Protein AF-A0A2E3UXK6-F1 (afdb_monomer)

Structure (mmCIF, N/CA/C/O backbone):
data_AF-A0A2E3UXK6-F1
#
_entry.id   AF-A0A2E3UXK6-F1
#
loop_
_atom_site.group_PDB
_atom_site.id
_atom_site.type_symbol
_atom_site.label_atom_id
_atom_site.label_alt_id
_atom_site.label_comp_id
_atom_site.label_asym_id
_atom_site.label_entity_id
_atom_site.label_seq_id
_atom_site.pdbx_PDB_ins_code
_atom_site.Cartn_x
_atom_site.Cartn_y
_atom_site.Cartn_z
_atom_site.occupancy
_atom_site.B_iso_or_equiv
_atom_site.auth_seq_id
_atom_site.auth_comp_id
_atom_site.auth_asym_id
_atom_site.auth_atom_id
_atom_site.pdbx_PDB_model_num
ATOM 1 N N . MET A 1 1 ? -4.040 -15.785 3.686 1.00 65.06 1 MET A N 1
ATOM 2 C CA . MET A 1 1 ? -3.737 -14.369 3.948 1.00 65.06 1 MET A CA 1
ATOM 3 C C . MET A 1 1 ? -4.169 -14.122 5.365 1.00 65.06 1 MET A C 1
ATOM 5 O O . MET A 1 1 ? -5.354 -14.267 5.648 1.00 65.06 1 MET A O 1
ATOM 9 N N . ASP A 1 2 ? -3.192 -13.925 6.234 1.00 85.44 2 ASP A N 1
ATOM 10 C CA . ASP A 1 2 ? -3.419 -13.720 7.653 1.00 85.44 2 ASP A CA 1
ATOM 11 C C . ASP A 1 2 ? -3.546 -12.212 7.898 1.00 85.44 2 ASP A C 1
ATOM 13 O O . ASP A 1 2 ? -2.591 -11.453 7.747 1.00 85.44 2 ASP A O 1
ATOM 17 N N . TRP A 1 3 ? -4.777 -11.756 8.128 1.00 84.88 3 TRP A N 1
ATOM 18 C CA . TRP A 1 3 ? -5.064 -10.334 8.317 1.00 84.88 3 TRP A CA 1
ATOM 19 C C . TRP A 1 3 ? -4.578 -9.823 9.672 1.00 84.88 3 TRP A C 1
ATOM 21 O O . TRP A 1 3 ? -4.207 -8.655 9.771 1.00 84.88 3 TRP A O 1
ATOM 31 N N . GLU A 1 4 ? -4.529 -10.696 10.681 1.00 90.56 4 GLU A N 1
ATOM 32 C CA . GLU A 1 4 ? -3.969 -10.344 11.984 1.00 90.56 4 GLU A CA 1
ATOM 33 C C . GLU A 1 4 ? -2.456 -10.171 11.885 1.00 90.56 4 GLU A C 1
ATOM 35 O O . GLU A 1 4 ? -1.923 -9.205 12.422 1.00 90.56 4 GLU A O 1
ATOM 40 N N . GLU A 1 5 ? -1.773 -11.010 11.100 1.00 94.19 5 GLU A N 1
ATOM 41 C CA . GLU A 1 5 ? -0.340 -10.839 10.826 1.00 94.19 5 GLU A CA 1
ATOM 42 C C . GLU A 1 5 ? -0.044 -9.479 10.165 1.00 94.19 5 GLU A C 1
ATOM 44 O O . GLU A 1 5 ? 0.853 -8.756 10.597 1.00 94.19 5 GLU A O 1
ATOM 49 N N . ILE A 1 6 ? -0.826 -9.071 9.156 1.00 92.50 6 ILE A N 1
ATOM 50 C CA . ILE A 1 6 ? -0.653 -7.763 8.493 1.00 92.50 6 ILE A CA 1
ATOM 51 C C . ILE A 1 6 ? -0.831 -6.617 9.492 1.00 92.50 6 ILE A C 1
ATOM 53 O O . ILE A 1 6 ? -0.065 -5.648 9.470 1.00 92.50 6 ILE A O 1
ATOM 57 N N . LYS A 1 7 ? -1.838 -6.710 10.361 1.00 93.44 7 LYS A N 1
ATOM 58 C CA . LYS A 1 7 ? -2.115 -5.707 11.387 1.00 93.44 7 LYS A CA 1
ATOM 59 C C . LYS A 1 7 ? -1.001 -5.654 12.429 1.00 93.44 7 LYS A C 1
ATOM 61 O O . LYS A 1 7 ? -0.508 -4.568 12.725 1.00 93.44 7 LYS A O 1
ATOM 66 N N . GLU A 1 8 ? -0.549 -6.798 12.932 1.00 95.19 8 GLU A N 1
ATOM 67 C CA . GLU A 1 8 ? 0.552 -6.886 13.892 1.00 95.19 8 GLU A CA 1
ATOM 68 C C . GLU A 1 8 ? 1.841 -6.281 13.318 1.00 95.19 8 GLU A C 1
ATOM 70 O O . GLU A 1 8 ? 2.454 -5.410 13.940 1.00 95.19 8 GLU A O 1
ATOM 75 N N . LEU A 1 9 ? 2.214 -6.658 12.093 1.00 95.12 9 LEU A N 1
ATOM 76 C CA . LEU A 1 9 ? 3.376 -6.093 11.402 1.00 95.12 9 LEU A CA 1
ATOM 77 C C . LEU A 1 9 ? 3.225 -4.583 11.163 1.00 95.12 9 LEU A C 1
ATOM 79 O O . LEU A 1 9 ? 4.189 -3.833 11.306 1.00 95.12 9 LEU A O 1
ATOM 83 N N . SER A 1 10 ? 2.014 -4.119 10.848 1.00 94.25 10 SER A N 1
ATOM 84 C CA . SER A 1 10 ? 1.708 -2.697 10.652 1.00 94.25 10 SER A CA 1
ATOM 85 C C . SER A 1 10 ? 1.892 -1.868 11.923 1.00 94.25 10 SER A C 1
ATOM 87 O O . SER A 1 10 ? 2.400 -0.746 11.855 1.00 94.25 10 SER A O 1
ATOM 89 N N . LEU A 1 11 ? 1.491 -2.411 13.075 1.00 93.75 11 LEU A N 1
ATOM 90 C CA . LEU A 1 11 ? 1.631 -1.761 14.381 1.00 93.75 11 LEU A CA 1
ATOM 91 C C . LEU A 1 11 ? 3.078 -1.789 14.892 1.00 93.75 11 LEU A C 1
ATOM 93 O O . LEU A 1 11 ? 3.499 -0.857 15.575 1.00 93.75 11 LEU A O 1
ATOM 97 N N . ASN A 1 12 ? 3.842 -2.820 14.525 1.00 95.12 12 ASN A N 1
ATOM 98 C CA . ASN A 1 12 ? 5.251 -2.975 14.891 1.00 95.12 12 ASN A CA 1
ATOM 99 C C . ASN A 1 12 ? 6.227 -2.259 13.937 1.00 95.12 12 ASN A C 1
ATOM 101 O O . ASN A 1 12 ? 7.429 -2.232 14.199 1.00 95.12 12 ASN A O 1
ATOM 105 N N . GLU A 1 13 ? 5.743 -1.681 12.834 1.00 93.38 13 GLU A N 1
ATOM 106 C CA . GLU A 1 13 ? 6.574 -0.963 11.865 1.00 93.38 13 GLU A CA 1
ATOM 107 C C . GLU A 1 13 ? 7.169 0.320 12.488 1.00 93.38 13 GLU A C 1
ATOM 109 O O . GLU A 1 13 ? 6.412 1.242 12.820 1.00 93.38 13 GLU A O 1
ATOM 114 N N . PRO A 1 14 ? 8.510 0.435 12.596 1.00 93.62 14 PRO A N 1
ATOM 115 C CA . PRO A 1 14 ? 9.165 1.583 13.225 1.00 93.62 14 PRO A CA 1
ATOM 116 C C . PRO A 1 14 ? 9.041 2.893 12.435 1.00 93.62 14 PRO A C 1
ATOM 118 O O . PRO A 1 14 ? 9.217 3.961 13.022 1.00 93.62 14 PRO A O 1
ATOM 121 N N . LYS 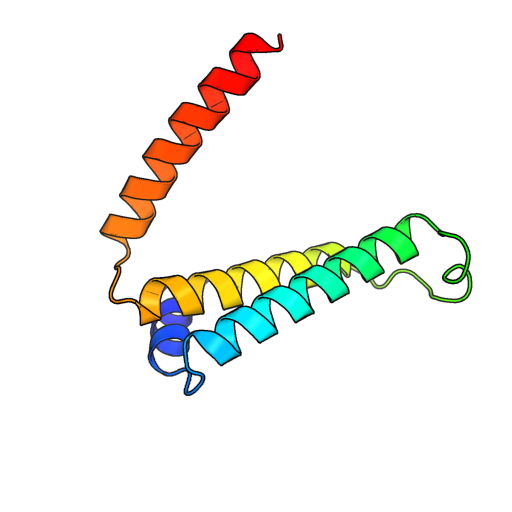A 1 15 ? 8.757 2.843 11.125 1.00 94.06 15 LYS A N 1
ATOM 122 C CA . LYS A 1 15 ? 8.624 4.047 10.287 1.00 94.06 15 LYS A CA 1
ATOM 123 C C . LYS A 1 15 ? 7.497 4.961 10.773 1.00 94.06 15 LYS A C 1
ATOM 125 O O . LYS A 1 15 ? 6.359 4.531 10.990 1.00 94.06 15 LYS A O 1
ATOM 130 N N . GLY A 1 16 ? 7.779 6.257 10.849 1.00 96.19 16 GLY A N 1
ATOM 131 C CA . GLY A 1 16 ? 6.773 7.292 11.065 1.00 96.19 16 GLY A CA 1
ATOM 132 C C . GLY A 1 16 ? 5.866 7.495 9.846 1.00 96.19 16 GLY A C 1
ATOM 133 O O . GLY A 1 16 ? 6.116 6.981 8.756 1.00 96.19 16 GLY A O 1
ATOM 134 N N . LEU A 1 17 ? 4.809 8.299 10.004 1.00 96.69 17 LEU A N 1
ATOM 135 C CA . LEU A 1 17 ? 3.853 8.582 8.923 1.00 96.69 17 LEU A CA 1
ATOM 136 C C . LEU A 1 17 ? 4.524 9.177 7.671 1.00 96.69 17 LEU A C 1
ATOM 138 O O . LEU A 1 17 ? 4.178 8.804 6.553 1.00 96.69 17 LEU A O 1
ATOM 142 N N . LEU A 1 18 ? 5.495 10.082 7.851 1.00 97.69 18 LEU A N 1
ATOM 143 C CA . LEU A 1 18 ? 6.227 10.694 6.737 1.00 97.69 18 LEU A CA 1
ATOM 144 C C . LEU A 1 18 ? 7.023 9.653 5.942 1.00 97.69 18 LEU A C 1
ATOM 146 O O . LEU A 1 18 ? 6.949 9.626 4.718 1.00 97.69 18 LEU A O 1
ATOM 150 N N . GLU A 1 19 ? 7.740 8.769 6.634 1.00 98.06 19 GLU A N 1
ATOM 151 C CA . GLU A 1 19 ? 8.526 7.701 6.012 1.00 98.06 19 GLU A CA 1
ATOM 152 C C . GLU A 1 19 ? 7.622 6.685 5.307 1.00 98.06 19 GLU A C 1
ATOM 154 O O . GLU A 1 19 ? 7.909 6.286 4.182 1.00 98.06 19 GLU A O 1
ATOM 159 N N . LYS A 1 20 ? 6.484 6.328 5.916 1.00 98.00 20 LYS A N 1
ATOM 160 C CA . LYS A 1 20 ? 5.470 5.464 5.294 1.00 98.00 20 LYS A CA 1
ATOM 161 C C . LYS A 1 20 ? 4.874 6.092 4.032 1.00 98.00 20 LYS A C 1
ATOM 163 O O . LYS A 1 20 ? 4.690 5.392 3.042 1.00 98.00 20 LYS A O 1
ATOM 168 N N . MET A 1 21 ? 4.624 7.404 4.023 1.00 98.06 21 MET A N 1
ATOM 169 C CA . MET A 1 21 ? 4.168 8.098 2.812 1.00 98.06 21 MET A CA 1
ATOM 170 C C . MET A 1 21 ? 5.224 8.123 1.707 1.00 98.06 21 MET A C 1
ATOM 172 O O . MET A 1 21 ? 4.877 7.956 0.539 1.00 98.06 21 MET A O 1
ATOM 176 N N . LEU A 1 22 ? 6.500 8.313 2.050 1.00 98.31 22 LEU A N 1
ATOM 177 C CA . LEU A 1 22 ? 7.582 8.233 1.067 1.00 98.31 22 LEU A CA 1
ATOM 178 C C . LEU A 1 22 ? 7.716 6.817 0.503 1.00 98.31 22 LEU A C 1
ATOM 180 O O . LEU A 1 22 ? 7.837 6.668 -0.710 1.00 98.31 22 LEU A O 1
ATOM 184 N N . LYS A 1 23 ? 7.592 5.790 1.351 1.00 97.94 23 LYS A N 1
ATOM 185 C CA . LYS A 1 23 ? 7.577 4.395 0.902 1.00 97.94 23 LYS A CA 1
ATOM 186 C C . LYS A 1 23 ? 6.384 4.113 -0.011 1.00 97.94 23 LYS A C 1
ATOM 188 O O . LYS A 1 23 ? 6.556 3.527 -1.066 1.00 97.94 23 LYS A O 1
ATOM 193 N N . LEU A 1 24 ? 5.195 4.630 0.302 1.00 98.44 24 LEU A N 1
ATOM 194 C CA . LEU A 1 24 ? 4.032 4.502 -0.584 1.00 98.44 24 LEU A CA 1
ATOM 195 C C . LEU A 1 24 ? 4.287 5.127 -1.966 1.00 98.44 24 LEU A C 1
ATOM 197 O O . LEU A 1 24 ? 3.856 4.588 -2.985 1.00 98.44 24 LEU A O 1
ATOM 201 N N . GLN A 1 25 ? 4.985 6.266 -2.010 1.00 98.56 25 GLN A N 1
ATOM 202 C CA . GLN A 1 25 ? 5.346 6.930 -3.262 1.00 98.56 25 GLN A CA 1
ATOM 203 C C . GLN A 1 25 ? 6.386 6.134 -4.066 1.00 98.56 25 GLN A C 1
ATOM 205 O O . GLN A 1 25 ? 6.325 6.148 -5.297 1.00 98.56 25 GLN A O 1
ATOM 210 N N . GLU A 1 26 ? 7.311 5.460 -3.383 1.00 98.50 26 GLU A N 1
ATOM 211 C CA . GLU A 1 26 ? 8.266 4.514 -3.968 1.00 98.50 26 GLU A CA 1
ATOM 212 C C . GLU A 1 26 ? 7.523 3.354 -4.644 1.00 98.50 26 GLU A C 1
ATOM 214 O O . GLU A 1 26 ? 7.657 3.211 -5.858 1.00 98.50 26 GLU A O 1
ATOM 219 N N . GLU A 1 27 ? 6.623 2.656 -3.935 1.00 98.44 27 GLU A N 1
ATOM 220 C CA . GLU A 1 27 ? 5.855 1.528 -4.506 1.00 98.44 27 GLU A CA 1
ATOM 221 C C . GLU A 1 27 ? 4.978 1.953 -5.696 1.00 98.44 27 GLU A C 1
ATOM 223 O O . GLU A 1 27 ? 4.837 1.247 -6.695 1.00 98.44 27 GLU A O 1
ATOM 228 N N . CYS A 1 28 ? 4.400 3.160 -5.645 1.00 98.50 28 CYS A N 1
ATOM 229 C CA . CYS A 1 28 ? 3.676 3.722 -6.790 1.00 98.50 28 CYS A CA 1
ATOM 230 C C . CYS A 1 28 ? 4.582 3.898 -8.022 1.00 98.50 28 C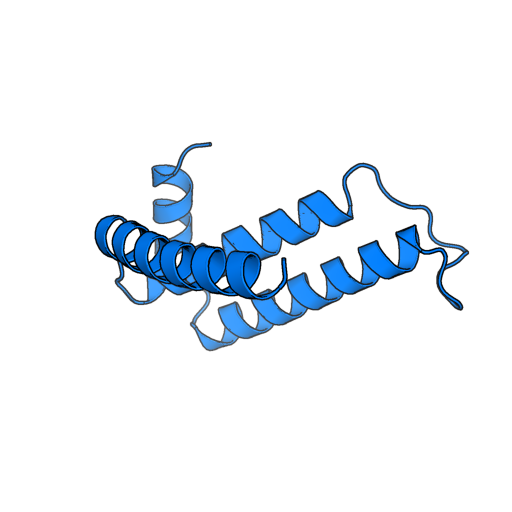YS A C 1
ATOM 232 O O . CYS A 1 28 ? 4.127 3.734 -9.158 1.00 98.50 28 CYS A O 1
ATOM 234 N N . GLY A 1 29 ? 5.845 4.275 -7.808 1.00 98.12 29 GLY A N 1
ATOM 235 C CA . GLY A 1 29 ? 6.850 4.411 -8.858 1.00 98.12 29 GLY A CA 1
ATOM 236 C C . GLY A 1 29 ? 7.287 3.063 -9.429 1.00 98.12 29 GLY A C 1
ATOM 237 O O . GLY A 1 29 ? 7.407 2.937 -10.650 1.00 98.12 29 GLY A O 1
ATOM 238 N N . GLU A 1 30 ? 7.460 2.055 -8.575 1.00 97.06 30 GLU A N 1
ATOM 239 C CA . GLU A 1 30 ? 7.791 0.684 -8.984 1.00 97.06 30 GLU A CA 1
ATOM 240 C C . GLU A 1 30 ? 6.649 0.065 -9.800 1.00 97.06 30 GLU A C 1
ATOM 242 O O . GLU A 1 30 ? 6.872 -0.390 -10.928 1.00 97.06 30 GLU A O 1
ATOM 247 N N . LEU A 1 31 ? 5.397 0.218 -9.349 1.00 97.94 31 LEU A N 1
ATOM 248 C CA . LEU A 1 31 ? 4.217 -0.168 -10.127 1.00 97.94 31 LEU A CA 1
ATOM 249 C C . LEU A 1 31 ? 4.176 0.529 -11.494 1.00 97.94 31 LEU A C 1
ATOM 251 O O . LEU A 1 31 ? 3.903 -0.104 -12.519 1.00 97.94 31 LEU A O 1
ATOM 255 N N . ALA A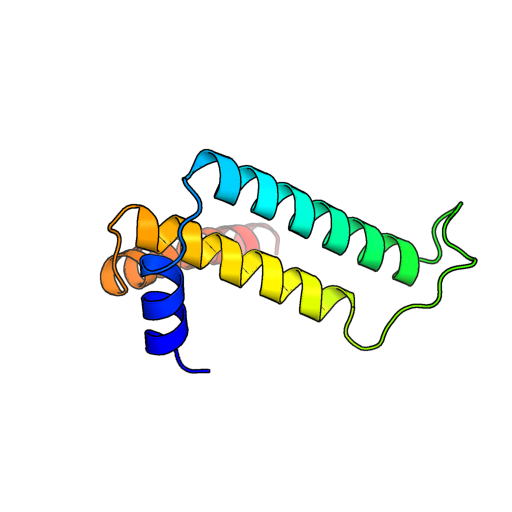 1 32 ? 4.449 1.837 -11.537 1.00 97.06 32 ALA A N 1
ATOM 256 C CA . ALA A 1 32 ? 4.482 2.576 -12.794 1.00 97.06 32 ALA A CA 1
ATOM 257 C C . ALA A 1 32 ? 5.569 2.034 -13.735 1.00 97.06 32 ALA A C 1
ATOM 259 O O . ALA A 1 32 ? 5.321 1.874 -14.933 1.00 97.06 32 ALA A O 1
ATOM 260 N N . GLN A 1 33 ? 6.748 1.703 -13.205 1.00 95.31 33 GLN A N 1
ATOM 261 C CA . GLN A 1 33 ? 7.821 1.094 -13.981 1.00 95.31 33 GLN A CA 1
ATOM 262 C C . GLN A 1 33 ? 7.394 -0.262 -14.558 1.00 95.31 33 GLN A C 1
ATOM 264 O O . GLN A 1 33 ? 7.568 -0.479 -15.758 1.00 95.31 33 GLN A O 1
ATOM 269 N N . GLU A 1 34 ? 6.798 -1.146 -13.758 1.00 96.00 34 GLU A N 1
ATOM 270 C CA . GLU A 1 34 ? 6.350 -2.468 -14.215 1.00 96.00 34 GLU A CA 1
ATOM 271 C C . GLU A 1 34 ? 5.271 -2.382 -15.304 1.00 96.00 34 GLU A C 1
ATOM 273 O O . GLU A 1 34 ? 5.281 -3.147 -16.275 1.00 96.00 34 GLU A O 1
ATOM 278 N N . VAL A 1 35 ? 4.368 -1.402 -15.214 1.00 95.69 35 VAL A N 1
ATOM 279 C CA . VAL A 1 35 ? 3.398 -1.111 -16.283 1.00 95.69 35 VAL A CA 1
ATOM 280 C C . VAL A 1 35 ? 4.105 -0.652 -17.563 1.00 95.69 35 VAL A C 1
ATOM 282 O O . VAL A 1 35 ? 3.754 -1.100 -18.657 1.00 95.69 35 VAL A O 1
ATOM 285 N N . LEU A 1 36 ? 5.111 0.222 -17.459 1.00 95.19 36 LEU A N 1
ATOM 286 C CA . LEU A 1 36 ? 5.862 0.704 -18.622 1.00 95.19 36 LEU A CA 1
ATOM 287 C C . LEU A 1 36 ? 6.699 -0.401 -19.282 1.00 95.19 36 LEU A C 1
ATOM 289 O O . LEU A 1 36 ? 6.764 -0.451 -20.513 1.00 95.19 36 LEU A O 1
ATOM 293 N N . ILE A 1 37 ? 7.301 -1.291 -18.489 1.00 93.31 37 ILE A N 1
ATOM 294 C CA . ILE A 1 37 ? 8.031 -2.468 -18.980 1.00 93.31 37 ILE A CA 1
ATOM 295 C C . ILE A 1 37 ? 7.073 -3.386 -19.747 1.00 93.31 37 ILE A C 1
ATOM 297 O O . ILE A 1 37 ? 7.351 -3.742 -20.893 1.00 93.31 37 ILE A O 1
ATOM 301 N N . ASN A 1 38 ? 5.908 -3.706 -19.171 1.00 91.56 38 ASN A N 1
ATOM 302 C CA . ASN A 1 38 ? 4.907 -4.553 -19.831 1.00 91.56 38 ASN A CA 1
ATOM 303 C C . ASN A 1 38 ? 4.378 -3.948 -21.140 1.00 91.56 38 ASN A C 1
ATOM 305 O O . ASN A 1 38 ? 4.141 -4.675 -22.105 1.00 91.56 38 ASN A O 1
ATOM 309 N N . ASN A 1 39 ? 4.259 -2.621 -21.213 1.00 91.56 39 ASN A N 1
ATOM 310 C CA . ASN A 1 39 ? 3.850 -1.913 -22.427 1.00 91.56 39 ASN A CA 1
ATOM 311 C C . ASN A 1 39 ? 4.983 -1.711 -23.449 1.00 91.56 39 ASN A C 1
ATOM 313 O O . ASN A 1 39 ? 4.746 -1.114 -24.500 1.00 91.56 39 ASN A O 1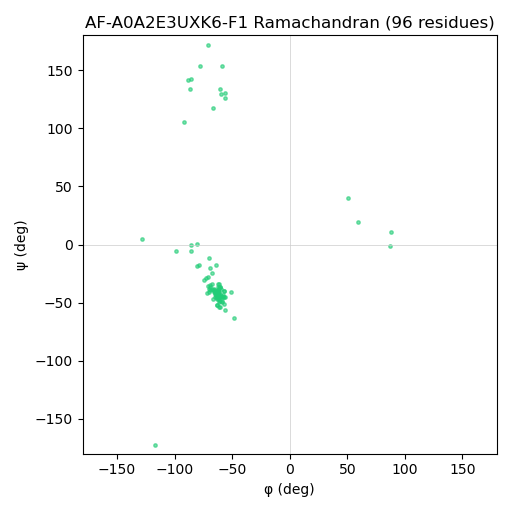
ATOM 317 N N . LYS A 1 40 ? 6.204 -2.193 -23.171 1.00 89.06 40 LYS A N 1
ATOM 318 C CA . LYS A 1 40 ? 7.401 -1.983 -24.007 1.00 89.06 40 LYS A CA 1
ATOM 319 C C . LYS A 1 40 ? 7.622 -0.506 -24.353 1.00 89.06 40 LYS A C 1
ATOM 321 O O . LYS A 1 40 ? 7.983 -0.164 -25.483 1.00 89.06 40 LYS A O 1
ATOM 326 N N . SER A 1 41 ? 7.383 0.373 -23.382 1.00 91.50 41 SER A N 1
ATOM 327 C CA . SER A 1 41 ? 7.521 1.818 -23.550 1.00 91.50 41 SER A CA 1
ATOM 328 C C . SER A 1 41 ? 8.941 2.219 -23.964 1.00 91.50 41 SER A C 1
ATOM 330 O O . SER A 1 41 ? 9.926 1.538 -23.659 1.00 91.50 41 SER A O 1
ATOM 332 N N . SER A 1 42 ? 9.052 3.358 -24.653 1.00 90.75 42 SER A N 1
ATOM 333 C CA . SER A 1 42 ? 10.340 3.899 -25.093 1.00 90.75 42 SER A CA 1
ATOM 334 C C . SER A 1 42 ? 11.304 4.097 -23.921 1.00 90.75 42 SER A C 1
ATOM 336 O O . SER A 1 42 ? 10.939 4.707 -22.921 1.00 90.75 42 SER A O 1
ATOM 338 N N . GLY A 1 43 ? 12.536 3.607 -24.057 1.00 88.38 43 GLY A N 1
ATOM 339 C CA . GLY A 1 43 ? 13.565 3.673 -23.020 1.00 88.38 43 GLY A CA 1
ATOM 340 C C . GLY A 1 43 ? 13.533 2.511 -22.027 1.00 88.38 43 GLY A C 1
ATOM 341 O O . GLY A 1 43 ? 14.388 2.464 -21.154 1.00 88.38 43 GLY A O 1
ATOM 342 N N . LEU A 1 44 ? 12.593 1.568 -22.154 1.00 85.62 44 LEU A N 1
ATOM 343 C CA . LEU A 1 44 ? 12.476 0.398 -21.274 1.00 85.62 44 LEU A CA 1
ATOM 344 C C . LEU A 1 44 ? 12.393 -0.928 -22.040 1.00 85.62 44 LEU A C 1
ATOM 346 O O . LEU A 1 44 ? 12.273 -1.979 -21.421 1.00 85.62 44 LEU A O 1
ATOM 350 N N . GLN A 1 45 ? 12.533 -0.913 -23.370 1.00 85.25 45 GLN A N 1
ATOM 351 C CA . GLN A 1 45 ? 12.427 -2.114 -24.212 1.00 85.25 45 GLN A CA 1
ATOM 352 C C . GLN A 1 45 ? 13.516 -3.162 -23.939 1.00 85.25 45 GLN A C 1
ATOM 354 O O . GLN A 1 45 ? 13.375 -4.311 -24.348 1.00 85.25 45 GLN A O 1
ATOM 359 N N . TYR A 1 46 ? 14.609 -2.763 -23.284 1.00 85.31 46 TYR A N 1
ATOM 360 C CA . TYR A 1 46 ? 15.690 -3.661 -22.881 1.00 85.31 46 TYR A CA 1
ATOM 361 C C . TYR A 1 46 ? 15.373 -4.438 -21.594 1.00 85.31 46 TYR A C 1
ATOM 363 O O . TYR A 1 46 ? 16.043 -5.429 -21.304 1.00 85.31 46 TYR A O 1
ATOM 371 N N . LYS A 1 47 ? 14.393 -3.983 -20.800 1.00 85.44 47 LYS A N 1
ATOM 372 C CA . LYS A 1 47 ? 13.944 -4.679 -19.595 1.00 85.44 47 LYS A CA 1
ATOM 373 C C . LYS A 1 47 ? 12.883 -5.704 -19.983 1.00 85.44 47 LYS A C 1
ATOM 375 O O . LYS A 1 47 ? 11.954 -5.400 -20.728 1.00 85.44 47 LYS A O 1
ATOM 380 N N . ASN A 1 48 ? 13.012 -6.914 -19.452 1.00 86.06 48 ASN A N 1
ATOM 381 C CA . ASN A 1 48 ? 12.000 -7.950 -19.615 1.00 86.06 48 ASN A CA 1
ATOM 382 C C . ASN A 1 48 ? 10.959 -7.831 -18.506 1.00 86.06 48 ASN A C 1
ATOM 384 O O . ASN A 1 48 ? 11.315 -7.575 -17.357 1.00 86.06 48 ASN A O 1
ATOM 388 N N . ALA A 1 49 ? 9.691 -8.054 -18.853 1.00 83.56 49 ALA A N 1
ATOM 389 C CA . ALA A 1 49 ? 8.636 -8.178 -17.861 1.00 83.56 49 ALA A CA 1
ATOM 390 C C . ALA A 1 49 ? 8.952 -9.348 -16.923 1.00 83.56 49 ALA A C 1
ATOM 392 O O . ALA A 1 49 ? 9.254 -10.456 -17.377 1.00 83.56 49 ALA A O 1
ATOM 393 N N . VAL A 1 50 ? 8.888 -9.087 -15.621 1.00 84.25 50 VAL A N 1
ATOM 394 C CA . VAL A 1 50 ? 9.042 -10.119 -14.598 1.00 84.25 50 VAL A CA 1
ATOM 395 C C . VAL A 1 50 ? 7.685 -10.773 -14.364 1.00 84.25 50 VAL A C 1
ATOM 397 O O . VAL A 1 50 ? 6.642 -10.114 -14.379 1.00 84.25 50 VAL A O 1
ATOM 400 N N . GLU A 1 51 ? 7.686 -12.085 -14.136 1.00 84.94 51 GLU A N 1
ATOM 401 C CA . GLU A 1 51 ? 6.471 -12.802 -13.767 1.00 84.94 51 GLU A CA 1
ATOM 402 C C . GLU A 1 51 ? 5.847 -12.170 -12.513 1.00 84.94 51 GLU A C 1
ATOM 404 O O . GLU A 1 51 ? 6.504 -11.979 -11.482 1.00 84.94 51 GLU A O 1
ATOM 409 N N . HIS A 1 52 ? 4.567 -11.819 -12.631 1.00 87.19 52 HIS A N 1
ATOM 410 C CA . HIS A 1 52 ? 3.793 -11.135 -11.599 1.00 87.19 52 HIS A CA 1
ATOM 411 C C . HIS A 1 52 ? 4.330 -9.762 -11.155 1.00 87.19 52 HIS A C 1
ATOM 413 O O . HIS A 1 52 ? 3.895 -9.302 -10.107 1.00 87.19 52 HIS A O 1
ATOM 419 N N . GLY A 1 53 ? 5.187 -9.080 -11.932 1.00 91.50 53 GLY A N 1
ATOM 420 C CA . GLY A 1 53 ? 5.748 -7.763 -11.573 1.00 91.50 53 GLY A CA 1
ATOM 421 C C . GLY A 1 53 ? 4.682 -6.764 -11.111 1.00 91.50 53 GLY A C 1
ATOM 422 O O . GLY A 1 53 ? 4.602 -6.455 -9.932 1.00 91.50 53 GLY A O 1
ATOM 423 N N . ILE A 1 54 ? 3.741 -6.400 -11.991 1.00 95.88 54 ILE A N 1
ATOM 424 C CA . ILE A 1 54 ? 2.608 -5.508 -11.654 1.00 95.88 54 ILE A CA 1
ATOM 425 C C . ILE A 1 54 ? 1.842 -5.968 -10.402 1.00 95.88 54 ILE A C 1
ATOM 427 O O . ILE A 1 54 ? 1.412 -5.149 -9.596 1.00 95.88 54 ILE A O 1
ATOM 431 N N . ALA A 1 55 ? 1.617 -7.277 -10.253 1.00 96.38 55 ALA A N 1
ATOM 432 C CA . ALA A 1 55 ? 0.836 -7.799 -9.138 1.00 96.38 55 ALA A CA 1
ATOM 433 C C . ALA A 1 55 ? 1.581 -7.677 -7.801 1.00 96.38 55 ALA A C 1
ATOM 435 O O . ALA A 1 55 ? 0.931 -7.404 -6.797 1.00 96.38 55 ALA A O 1
ATOM 436 N N . LYS A 1 56 ? 2.908 -7.851 -7.796 1.00 96.56 56 LYS A N 1
ATOM 437 C CA . LYS A 1 56 ? 3.760 -7.656 -6.616 1.00 96.56 56 LYS A CA 1
ATOM 438 C C . LYS A 1 56 ? 3.715 -6.204 -6.160 1.00 96.56 56 LYS A C 1
ATOM 440 O O . LYS A 1 56 ? 3.266 -5.963 -5.049 1.00 96.56 56 LYS A O 1
ATOM 445 N N . GLU A 1 57 ? 3.953 -5.267 -7.075 1.00 98.06 57 GLU A N 1
ATOM 446 C CA . GLU A 1 57 ? 3.933 -3.837 -6.738 1.00 98.06 57 GLU A CA 1
ATOM 447 C C . GLU A 1 57 ? 2.551 -3.372 -6.238 1.00 98.06 57 GLU A C 1
ATOM 449 O O . GLU A 1 57 ? 2.426 -2.543 -5.338 1.00 98.06 57 GLU A O 1
ATOM 454 N N . CYS A 1 58 ? 1.461 -3.946 -6.767 1.00 98.12 58 CYS A N 1
ATOM 455 C CA . CYS A 1 58 ? 0.122 -3.717 -6.216 1.00 98.12 58 CYS A CA 1
ATOM 456 C C . CYS A 1 58 ? -0.016 -4.213 -4.766 1.00 98.12 58 CYS A C 1
ATOM 458 O O . CYS A 1 58 ? -0.703 -3.573 -3.969 1.00 98.12 58 CYS A O 1
ATOM 460 N N . VAL A 1 59 ? 0.572 -5.364 -4.429 1.00 96.81 59 VAL A N 1
ATOM 461 C CA . VAL A 1 59 ? 0.557 -5.910 -3.064 1.00 96.81 59 VAL A CA 1
ATOM 462 C C . VAL A 1 59 ? 1.417 -5.057 -2.134 1.00 96.81 59 VAL A C 1
ATOM 464 O O . VAL A 1 59 ? 0.965 -4.772 -1.027 1.00 96.81 59 VAL A O 1
ATOM 467 N N . ASP A 1 60 ? 2.570 -4.571 -2.587 1.00 97.50 60 ASP A N 1
ATOM 468 C CA . ASP A 1 60 ? 3.429 -3.684 -1.797 1.00 97.50 60 ASP A CA 1
ATOM 469 C C . ASP A 1 60 ? 2.707 -2.372 -1.449 1.00 97.50 60 ASP A C 1
ATOM 471 O O . ASP A 1 60 ? 2.634 -1.987 -0.278 1.00 97.50 60 ASP A O 1
ATOM 475 N N . ILE A 1 61 ? 2.007 -1.762 -2.417 1.00 98.50 61 ILE A N 1
ATOM 476 C CA . ILE A 1 61 ? 1.125 -0.607 -2.165 1.00 98.50 61 ILE A CA 1
ATOM 477 C C . ILE A 1 61 ? 0.060 -0.926 -1.108 1.00 98.50 61 ILE A C 1
ATOM 479 O O . ILE A 1 61 ? -0.196 -0.102 -0.223 1.00 98.50 61 ILE A O 1
ATOM 483 N N . LEU A 1 62 ? -0.589 -2.094 -1.188 1.00 96.88 62 LEU A N 1
ATOM 484 C CA . LEU A 1 62 ? -1.608 -2.489 -0.213 1.00 96.88 62 LEU A CA 1
ATOM 485 C C . LEU A 1 62 ? -1.009 -2.623 1.189 1.00 96.88 62 LEU A C 1
ATOM 487 O O . LEU A 1 62 ? -1.572 -2.066 2.1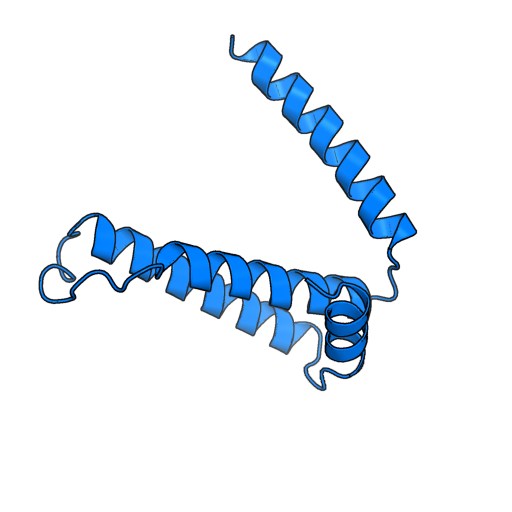29 1.00 96.88 62 LEU A O 1
ATOM 491 N N . LEU A 1 63 ? 0.132 -3.298 1.334 1.00 96.69 63 LEU A N 1
ATOM 492 C CA . LEU A 1 63 ? 0.804 -3.489 2.622 1.00 96.69 63 LEU A CA 1
ATOM 493 C C . LEU A 1 63 ? 1.219 -2.156 3.252 1.00 96.69 63 LEU A C 1
ATOM 495 O O . LEU A 1 63 ? 0.939 -1.921 4.429 1.00 96.69 63 LEU A O 1
ATOM 499 N N . VAL A 1 64 ? 1.803 -1.242 2.472 1.00 97.56 64 VAL A N 1
ATOM 500 C CA . VAL A 1 64 ? 2.160 0.096 2.969 1.00 97.56 64 VAL A CA 1
ATOM 501 C C . VAL A 1 64 ? 0.908 0.892 3.347 1.00 97.56 64 VAL A C 1
ATOM 503 O O . VAL A 1 64 ? 0.887 1.569 4.375 1.00 97.56 64 VAL A O 1
ATOM 506 N N . THR A 1 65 ? -0.172 0.773 2.571 1.00 97.44 65 THR A N 1
ATOM 507 C CA . THR A 1 65 ? -1.450 1.436 2.877 1.00 97.44 65 THR A CA 1
ATOM 508 C C . THR A 1 65 ? -2.068 0.906 4.173 1.00 97.44 65 THR A C 1
ATOM 510 O O . THR A 1 65 ? -2.532 1.706 4.987 1.00 97.44 65 THR A O 1
ATOM 513 N N . TYR A 1 66 ? -2.039 -0.410 4.408 1.00 96.38 66 TYR A N 1
ATOM 514 C CA . TYR A 1 66 ? -2.466 -1.006 5.678 1.00 96.38 66 TYR A CA 1
ATOM 515 C C . TYR A 1 66 ? -1.594 -0.532 6.840 1.00 96.38 66 TYR A C 1
ATOM 517 O O . TYR A 1 66 ? -2.125 -0.130 7.875 1.00 96.38 66 TYR A O 1
ATOM 525 N N . SER A 1 67 ? -0.276 -0.477 6.639 1.00 96.88 67 SER A N 1
ATOM 526 C CA . SER A 1 67 ? 0.664 0.038 7.634 1.00 96.88 67 SER A CA 1
ATOM 527 C C . SER A 1 67 ? 0.349 1.479 8.036 1.00 96.88 67 SER A C 1
ATOM 529 O O . SER A 1 67 ? 0.310 1.812 9.224 1.00 96.88 67 SER A O 1
ATOM 531 N N . ILE A 1 68 ? 0.036 2.339 7.063 1.00 97.44 68 ILE A N 1
ATOM 532 C CA . ILE A 1 68 ? -0.441 3.700 7.326 1.00 97.44 68 ILE A CA 1
ATOM 533 C C . ILE A 1 68 ? -1.752 3.648 8.113 1.00 97.44 68 ILE A C 1
ATOM 535 O O . ILE A 1 68 ? -1.820 4.245 9.180 1.00 97.44 68 ILE A O 1
ATOM 539 N N . PHE A 1 69 ? -2.756 2.917 7.628 1.00 97.44 69 PHE A N 1
ATOM 540 C CA . PHE A 1 69 ? -4.092 2.867 8.221 1.00 97.44 69 PHE A CA 1
ATOM 541 C C . PHE A 1 69 ? -4.070 2.448 9.700 1.00 97.44 69 PHE A C 1
ATOM 543 O O . PHE A 1 69 ? -4.499 3.216 10.560 1.00 97.44 69 PHE A O 1
ATOM 550 N N . TYR A 1 70 ? -3.496 1.286 10.017 1.00 95.88 70 TYR A N 1
ATOM 551 C CA . TYR A 1 70 ? -3.455 0.783 11.392 1.00 95.88 70 TYR A CA 1
ATOM 552 C C . TYR A 1 70 ? -2.562 1.633 12.303 1.00 95.88 70 TYR A C 1
ATOM 554 O O . TYR A 1 70 ? -2.901 1.853 13.463 1.00 95.88 70 TYR A O 1
ATOM 562 N N . SER A 1 71 ? -1.459 2.197 11.791 1.00 94.31 71 SER A N 1
ATOM 563 C CA . SER A 1 71 ? -0.601 3.074 12.605 1.00 94.31 71 SER A CA 1
ATOM 564 C C . SER A 1 71 ? -1.235 4.426 12.954 1.00 94.31 71 SER A C 1
ATOM 566 O O . SER A 1 71 ? -0.708 5.134 13.809 1.00 94.31 71 SE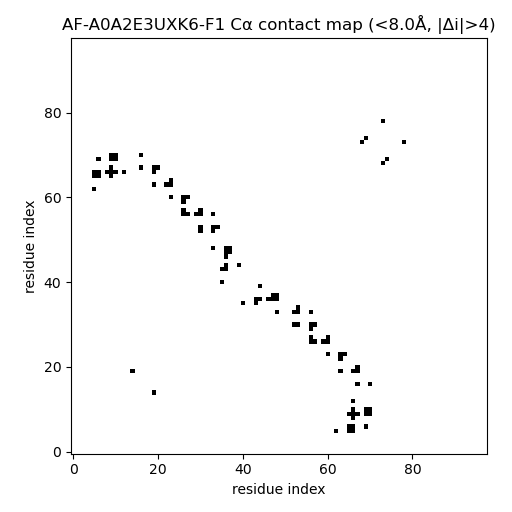R A O 1
ATOM 568 N N . GLN A 1 72 ? -2.361 4.794 12.330 1.00 94.38 72 GLN A N 1
ATOM 569 C CA . GLN A 1 72 ? -3.178 5.942 12.746 1.00 94.38 72 GLN A CA 1
ATOM 570 C C . GLN A 1 72 ? -4.196 5.597 13.848 1.00 94.38 72 GLN A C 1
ATOM 572 O O . GLN A 1 72 ? -4.917 6.484 14.300 1.00 94.38 72 GLN A O 1
ATOM 577 N N . GLY A 1 73 ? -4.245 4.341 14.303 1.00 94.06 73 GLY A N 1
ATOM 578 C CA . GLY A 1 73 ? -5.141 3.888 15.369 1.00 94.06 73 GLY A CA 1
ATOM 579 C C . GLY A 1 73 ? -6.520 3.430 14.895 1.00 94.06 73 GLY A C 1
ATOM 580 O O . GLY A 1 73 ? -7.394 3.235 15.734 1.00 94.06 73 GLY A O 1
ATOM 581 N N . TYR A 1 74 ? -6.718 3.265 13.585 1.00 96.06 74 TYR A N 1
ATOM 582 C CA . TYR A 1 74 ? -7.933 2.660 13.040 1.00 96.06 74 TYR A CA 1
ATOM 583 C C . TYR A 1 74 ? -7.907 1.139 13.179 1.00 96.06 74 TYR A C 1
ATOM 585 O O . TYR A 1 74 ? -6.835 0.529 13.181 1.00 96.06 74 TYR A O 1
ATOM 593 N N . ASP A 1 75 ? -9.086 0.528 13.240 1.00 94.06 75 ASP A N 1
ATOM 594 C CA . ASP A 1 75 ? -9.242 -0.920 13.363 1.00 94.06 75 ASP A CA 1
ATOM 595 C C . ASP A 1 75 ? -9.963 -1.567 12.163 1.00 94.06 75 ASP A C 1
ATOM 597 O O . ASP A 1 75 ? -10.207 -0.961 11.115 1.00 94.06 75 ASP A O 1
ATOM 601 N N . ASP A 1 76 ? -10.262 -2.858 12.289 1.00 93.31 76 ASP A N 1
ATOM 602 C CA . ASP A 1 76 ? -10.877 -3.638 11.215 1.00 93.31 76 ASP A CA 1
ATOM 603 C C . ASP A 1 76 ? -12.343 -3.254 10.973 1.00 93.31 76 ASP A C 1
ATOM 605 O O . ASP A 1 76 ? -12.833 -3.355 9.839 1.00 93.31 76 ASP A O 1
ATOM 609 N N . ASP A 1 77 ? -13.039 -2.769 12.006 1.00 95.44 77 ASP A N 1
ATOM 610 C CA . ASP A 1 77 ? -14.409 -2.279 11.892 1.00 95.44 77 ASP A CA 1
ATOM 611 C C . ASP A 1 77 ? -14.433 -0.943 11.139 1.00 95.44 77 ASP A C 1
ATOM 613 O O . ASP A 1 77 ? -15.251 -0.772 10.221 1.00 95.44 77 ASP A O 1
ATOM 617 N N . ASP A 1 78 ? -13.485 -0.046 11.431 1.00 96.75 78 ASP A N 1
ATOM 618 C CA . ASP A 1 78 ? -13.261 1.186 10.670 1.00 96.75 78 ASP A CA 1
ATOM 619 C C . ASP A 1 78 ? -12.996 0.878 9.193 1.00 96.75 78 ASP A C 1
ATOM 621 O O . ASP A 1 78 ? -13.665 1.418 8.300 1.00 96.75 78 ASP A O 1
ATOM 625 N N . LEU A 1 79 ? -12.056 -0.034 8.917 1.00 94.56 79 LEU A N 1
ATOM 626 C CA . LEU A 1 79 ? -11.700 -0.433 7.557 1.00 94.56 79 LEU A CA 1
ATOM 627 C C . LEU A 1 79 ? -12.919 -0.987 6.812 1.00 94.56 79 LEU A C 1
ATOM 629 O O . LEU A 1 79 ? -13.224 -0.567 5.691 1.00 94.56 79 LEU A O 1
ATOM 633 N N . SER A 1 80 ? -13.644 -1.914 7.440 1.00 95.31 80 SER A N 1
ATOM 634 C CA . SER A 1 80 ? -14.839 -2.550 6.882 1.00 95.31 80 SER A CA 1
ATOM 635 C C . SER A 1 80 ? -15.930 -1.525 6.569 1.00 95.31 80 SER A C 1
ATOM 637 O O . SER A 1 80 ? -16.529 -1.556 5.487 1.00 95.31 80 SER A O 1
ATOM 639 N N . SER A 1 81 ? -16.173 -0.588 7.487 1.00 97.75 81 SER A N 1
ATOM 640 C CA . SER A 1 81 ? -17.156 0.486 7.330 1.00 97.75 81 SER A CA 1
ATOM 641 C C . SER A 1 81 ? -16.799 1.420 6.167 1.00 97.75 81 SER A C 1
ATOM 643 O O . SER A 1 81 ? -17.596 1.596 5.234 1.00 97.75 81 SER A O 1
ATOM 645 N N . LEU A 1 82 ? -15.566 1.937 6.147 1.00 97.38 82 LEU A N 1
ATOM 646 C CA . LEU A 1 82 ? -15.075 2.850 5.110 1.00 97.38 82 LEU A CA 1
ATOM 647 C C . LEU A 1 82 ? -15.053 2.187 3.727 1.00 97.38 82 LEU A C 1
ATOM 649 O O . LEU A 1 82 ? -15.470 2.791 2.730 1.00 97.38 82 LEU A O 1
ATOM 653 N N . MET A 1 83 ? -14.637 0.921 3.650 1.00 95.94 83 MET A N 1
ATOM 654 C CA . MET A 1 83 ? -14.643 0.154 2.404 1.00 95.94 83 MET A CA 1
ATOM 655 C C . MET A 1 83 ? -16.060 -0.045 1.867 1.00 95.94 83 MET A C 1
ATOM 657 O O . MET A 1 83 ? -16.301 0.184 0.677 1.00 95.94 83 MET A O 1
ATOM 661 N N . LYS A 1 84 ? -17.030 -0.407 2.719 1.00 97.50 84 LYS A N 1
ATOM 662 C CA . LYS A 1 84 ? -18.442 -0.539 2.313 1.00 97.50 84 LYS A CA 1
ATOM 663 C C . LYS A 1 84 ? -18.981 0.769 1.736 1.00 97.50 84 LYS A C 1
ATOM 665 O O . LYS A 1 84 ? -19.608 0.752 0.670 1.00 97.50 84 LYS A O 1
ATOM 670 N N . GLU A 1 85 ? -18.698 1.897 2.384 1.00 97.25 85 GLU A N 1
ATOM 671 C CA . GLU A 1 85 ? -19.112 3.221 1.912 1.00 97.25 85 GLU A CA 1
ATOM 672 C C . GLU A 1 85 ? -18.515 3.548 0.530 1.00 97.25 85 GLU A C 1
ATOM 674 O O . GLU A 1 85 ? -19.232 3.939 -0.403 1.00 97.25 85 GLU A O 1
ATOM 679 N N . LYS A 1 86 ? -17.202 3.349 0.359 1.00 95.81 86 LYS A N 1
ATOM 680 C CA . LYS A 1 86 ? -16.502 3.619 -0.908 1.00 95.81 86 LYS A CA 1
ATOM 681 C C . LYS A 1 86 ? -16.972 2.696 -2.030 1.00 95.81 86 LYS A C 1
ATOM 683 O O . LYS A 1 86 ? -17.212 3.173 -3.141 1.00 95.81 86 LYS A O 1
ATOM 688 N N . LEU A 1 87 ? -17.194 1.411 -1.748 1.00 96.19 87 LEU A N 1
ATOM 689 C CA . LEU A 1 87 ? -17.730 0.449 -2.714 1.00 96.19 87 LEU A CA 1
ATOM 690 C C . LEU A 1 87 ? -19.147 0.820 -3.165 1.00 96.19 87 LEU A C 1
ATOM 692 O O . LEU A 1 87 ? -19.451 0.737 -4.357 1.00 96.19 87 LEU A O 1
ATOM 696 N N . ALA A 1 88 ? -20.015 1.266 -2.251 1.00 96.00 88 ALA A N 1
ATOM 697 C CA . ALA A 1 88 ? -21.355 1.734 -2.602 1.00 96.00 88 ALA A CA 1
ATOM 698 C C . ALA A 1 88 ? -21.300 2.948 -3.550 1.00 96.00 88 ALA A C 1
ATOM 700 O O . ALA A 1 88 ? -21.994 2.974 -4.574 1.00 96.00 88 ALA A O 1
ATOM 701 N N . LYS A 1 89 ? -20.415 3.917 -3.266 1.00 94.44 89 LYS A N 1
ATOM 702 C CA . LYS A 1 89 ? -20.155 5.069 -4.149 1.00 94.44 89 LYS A CA 1
ATOM 703 C C . LYS A 1 89 ? -19.627 4.624 -5.516 1.00 94.44 89 LYS A C 1
ATOM 705 O O . LYS A 1 89 ? -20.140 5.073 -6.542 1.00 94.44 89 LYS A O 1
ATOM 710 N N . TR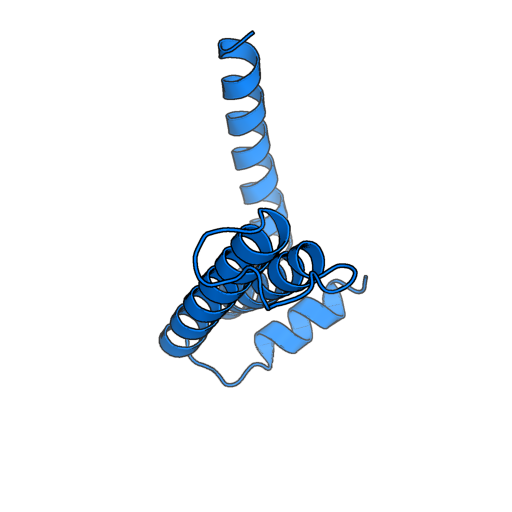P A 1 90 ? -18.660 3.708 -5.554 1.00 93.56 90 TRP A N 1
ATOM 711 C CA . TRP A 1 90 ? -18.061 3.236 -6.804 1.00 93.56 90 TRP A CA 1
ATOM 712 C C . TRP A 1 90 ? -19.070 2.505 -7.699 1.00 93.56 90 TRP A C 1
ATOM 714 O O . TRP A 1 90 ? -19.192 2.828 -8.884 1.00 93.56 90 TRP A O 1
ATOM 724 N N . LYS A 1 91 ? -19.892 1.617 -7.119 1.00 94.19 91 LYS A N 1
ATOM 725 C CA . LYS A 1 91 ? -20.994 0.933 -7.821 1.00 94.19 91 LYS A CA 1
ATOM 726 C C . LYS A 1 91 ? -21.984 1.924 -8.440 1.00 94.19 91 LYS A C 1
ATOM 728 O O . LYS A 1 91 ? -22.442 1.717 -9.565 1.00 94.19 91 LYS A O 1
ATOM 733 N N . LYS A 1 92 ? -22.304 3.020 -7.742 1.00 94.44 92 LYS A N 1
ATOM 734 C CA . LYS A 1 92 ? -23.191 4.076 -8.262 1.00 94.44 92 LYS A CA 1
ATOM 735 C C . LYS A 1 92 ? -22.595 4.773 -9.491 1.00 94.44 92 LYS A C 1
ATOM 737 O O . LYS A 1 92 ? -23.326 5.028 -10.445 1.00 94.44 92 LYS A O 1
ATOM 742 N N . TYR A 1 93 ? -21.291 5.056 -9.502 1.00 90.81 93 TYR A N 1
ATOM 743 C CA . TYR A 1 93 ? -20.630 5.690 -10.650 1.00 90.81 93 TYR A CA 1
ATOM 744 C C . TYR A 1 93 ? -20.533 4.777 -11.873 1.00 90.81 93 TYR A C 1
ATOM 746 O O . TYR A 1 93 ? -20.721 5.250 -12.991 1.00 90.81 93 TYR A O 1
ATOM 754 N N . GLN A 1 94 ? -20.303 3.477 -11.681 1.00 84.44 94 GLN A N 1
ATOM 755 C CA . GLN A 1 94 ? -20.275 2.520 -12.791 1.00 84.44 94 GLN A CA 1
ATOM 756 C C . GLN A 1 94 ? -21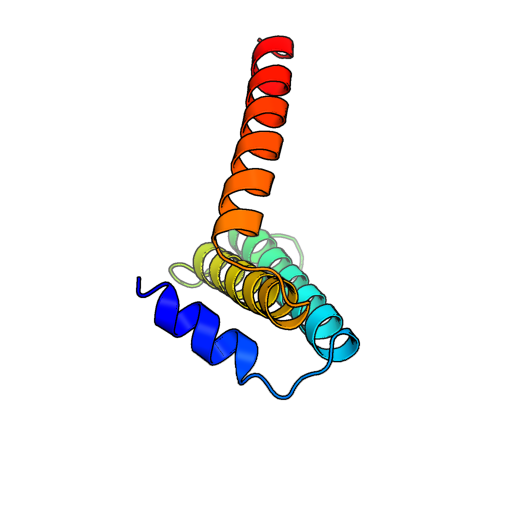.647 2.369 -13.461 1.00 84.44 94 GLN A C 1
ATOM 758 O O . GLN A 1 94 ? -21.724 2.306 -14.684 1.00 84.44 94 GLN A O 1
ATOM 763 N N . LYS A 1 95 ? -22.739 2.385 -12.683 1.00 77.81 95 LYS A N 1
ATOM 764 C CA . LYS A 1 95 ? -24.110 2.355 -13.225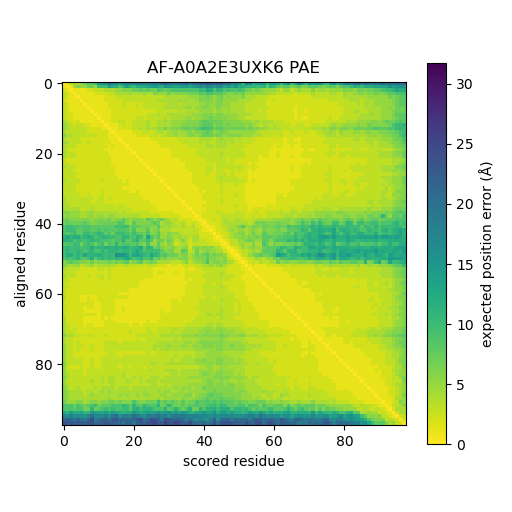 1.00 77.81 95 LYS A CA 1
ATOM 765 C C . LYS A 1 95 ? -24.499 3.617 -14.001 1.00 77.81 95 LYS A C 1
ATOM 767 O O . LYS A 1 95 ? -25.375 3.533 -14.840 1.00 77.81 95 LYS A O 1
ATOM 772 N N . ARG A 1 96 ? -23.873 4.771 -13.728 1.00 67.56 96 ARG A N 1
ATOM 773 C CA . ARG A 1 96 ? -24.117 6.030 -14.466 1.00 67.56 96 ARG A CA 1
ATOM 774 C C . ARG A 1 96 ? -23.403 6.102 -15.819 1.00 67.56 96 ARG A C 1
ATOM 776 O O . ARG A 1 96 ? -23.722 6.986 -16.601 1.00 67.56 96 ARG A O 1
ATOM 783 N N . LYS A 1 97 ? -22.390 5.259 -16.043 1.00 57.47 97 LYS A N 1
ATOM 784 C CA . LYS A 1 97 ? -21.600 5.217 -17.285 1.00 57.47 97 LYS A CA 1
ATOM 785 C C . LYS A 1 97 ? -22.051 4.115 -18.256 1.00 57.47 97 LYS A C 1
ATOM 787 O O . LYS A 1 97 ? -21.487 4.030 -19.342 1.00 57.47 97 LYS A O 1
ATOM 792 N N . LYS A 1 98 ? -22.998 3.270 -17.845 1.00 51.22 98 LYS A N 1
ATOM 793 C CA . LYS A 1 98 ? -23.723 2.336 -18.714 1.00 51.22 98 LYS A CA 1
ATOM 794 C C . LYS A 1 98 ? -25.030 2.982 -19.139 1.00 51.22 98 LYS A C 1
ATOM 796 O O . LYS A 1 98 ? -25.438 2.709 -20.282 1.00 51.22 98 LYS A O 1
#

Solvent-accessible surface area (backbone atoms only — not comparable to full-atom values): 5481 Å² total; per-residue (Å²): 134,63,64,65,58,54,49,52,53,22,64,67,48,85,67,50,73,68,55,45,51,52,50,40,53,49,31,53,48,51,29,50,49,39,52,37,29,67,67,52,33,91,94,31,65,88,51,76,70,57,90,61,40,50,59,50,29,52,48,51,37,48,52,44,49,46,25,53,47,41,60,71,74,52,52,71,66,54,50,53,52,54,49,53,54,52,50,54,53,50,56,52,55,57,63,73,76,107

Secondary structure (DSSP, 8-state):
--HHHHHHHHHH----HHHHHHHHHHHHHHHHHHHHHHTT-TT-TTSPPPTTHHHHHHHHHHHHHHHHHHHTT--HHHHHHHHHHHHHHHHHHHHH--

Foldseek 3Di:
DDPVVLLVCLQVDPDDLVRLVVQLVVLVVQLVLLVCLVVCHPPNVVPHRDVCSNVVSVVSNVSSVSSNQVNVVDDPVNVVVVVVVVVVVVVVVVVVVD

pLDDT: mean 92.65, std 8.06, range [51.22, 98.56]

Radius of gyration: 16.74 Å; Cα contacts (8 Å, |Δi|>4): 56; chains: 1; bounding box: 40×25×40 Å

Mean predicted aligned error: 4.34 Å

Sequence (98 aa):
MDWEEIKELSLNEPKGLLEKMLKLQEECGELAQEVLINNKSSGLQYKNAVEHGIAKECVDILLVTYSIFYSQGYDDDDLSSLMKEKLAKWKKYQKRKK

Nearest PDB structures (foldseek):
  7bgn-assembly3_E  TM=7.002E-01  e=6.173E-01  Medicago truncatula
  7bgn-assembly3_F  TM=6.712E-01  e=5.214E-01  Medicago truncatula
  7bgn-assembly2_C  TM=6.293E-01  e=6.909E-01  Medicago truncatula
  7bgn-assembly2_D  TM=6.239E-01  e=2.130E+00  Medicago truncatula